Protein AF-A0A7S4ESC5-F1 (afdb_monomer)

pLDDT: mean 85.17, std 18.53, range [31.53, 98.0]

Foldseek 3Di:
DDDDDDDDDDDDPPPDPPPDPPPAWAWAKKWKAAQVQDTQDIDGDDHPDDDDDDPVVVSNVVSVVQVVVQVVCCVPPPDPPDGDAWDDDPFWIWGWDADPNGIIMIIIIGPPDDRCPVVVVCLVPPQCCVQAVPDPPHDPNHHDPRVSSVVVNVVSSRVD

Radius of gyration: 22.42 Å; Cα contacts (8 Å, |Δi|>4): 175; chains: 1; bounding box: 85×50×44 Å

Structure (mmCIF, N/CA/C/O backbone):
data_AF-A0A7S4ESC5-F1
#
_entry.id   AF-A0A7S4ESC5-F1
#
loop_
_atom_site.group_PDB
_atom_site.id
_atom_site.type_symbol
_atom_site.label_atom_id
_atom_site.label_alt_id
_atom_site.label_comp_id
_atom_site.label_asym_id
_atom_site.label_entity_id
_atom_site.label_seq_id
_atom_site.pdbx_PDB_ins_code
_atom_site.Cartn_x
_atom_site.Cartn_y
_atom_site.Cartn_z
_atom_site.occupancy
_atom_site.B_iso_or_equiv
_atom_site.auth_seq_id
_atom_site.auth_comp_id
_atom_site.auth_asym_id
_atom_site.auth_atom_id
_atom_site.pdbx_PDB_model_num
ATOM 1 N N . MET A 1 1 ? 69.994 -36.549 1.769 1.00 38.31 1 MET A N 1
ATOM 2 C CA . MET A 1 1 ? 70.521 -35.301 1.171 1.00 38.31 1 MET A CA 1
ATOM 3 C C . MET A 1 1 ? 69.963 -35.280 -0.247 1.00 38.31 1 MET A C 1
ATOM 5 O O . MET A 1 1 ? 70.338 -36.152 -1.003 1.00 38.31 1 MET A O 1
ATOM 9 N N . TYR A 1 2 ? 68.948 -34.516 -0.634 1.00 31.53 2 TYR A N 1
ATOM 10 C CA . TYR A 1 2 ? 68.550 -33.161 -0.270 1.00 31.53 2 TYR A CA 1
ATOM 11 C C . TYR A 1 2 ? 67.014 -33.063 -0.267 1.00 31.53 2 TYR A C 1
ATOM 13 O O . TYR A 1 2 ? 66.358 -33.602 -1.153 1.00 31.53 2 TYR A O 1
ATOM 21 N N . VAL A 1 3 ? 66.470 -32.364 0.724 1.00 41.62 3 VAL A N 1
ATOM 22 C CA . VAL A 1 3 ? 65.100 -31.833 0.735 1.00 41.62 3 VAL A CA 1
ATOM 23 C C . VAL A 1 3 ? 65.202 -30.361 0.324 1.00 41.62 3 VAL A C 1
ATOM 25 O O . VAL A 1 3 ? 66.134 -29.694 0.775 1.00 41.62 3 VAL A O 1
ATOM 28 N N . PRO A 1 4 ? 64.277 -29.848 -0.496 1.00 45.62 4 PRO A N 1
ATOM 29 C CA . PRO A 1 4 ? 63.745 -28.499 -0.265 1.00 45.62 4 PRO A CA 1
ATOM 30 C C . PRO A 1 4 ? 62.206 -28.519 -0.392 1.00 45.62 4 PRO A C 1
ATOM 32 O O . PRO A 1 4 ? 61.665 -29.002 -1.378 1.00 45.62 4 PRO A O 1
ATOM 35 N N . SER A 1 5 ? 61.439 -28.283 0.678 1.00 37.09 5 SER A N 1
ATOM 36 C CA . SER A 1 5 ? 61.107 -27.002 1.340 1.00 37.09 5 SER A CA 1
ATOM 37 C C . SER A 1 5 ? 59.935 -26.242 0.688 1.00 37.09 5 SER A C 1
ATOM 39 O O . SER A 1 5 ? 60.109 -25.543 -0.300 1.00 37.09 5 SER A O 1
ATOM 41 N N . CYS A 1 6 ? 58.769 -26.435 1.315 1.00 35.69 6 CYS A N 1
ATOM 42 C CA . CYS A 1 6 ? 57.547 -25.632 1.480 1.00 35.69 6 CYS A CA 1
ATOM 43 C C . CYS A 1 6 ? 57.318 -24.280 0.761 1.00 35.69 6 CYS A C 1
ATOM 45 O O . CYS A 1 6 ? 58.231 -23.481 0.592 1.00 35.69 6 CYS A O 1
ATOM 47 N N . LEU A 1 7 ? 56.002 -23.991 0.650 1.00 34.53 7 LEU A N 1
ATOM 48 C CA . LEU A 1 7 ? 55.280 -22.716 0.423 1.00 34.53 7 LEU A CA 1
ATOM 49 C C . LEU A 1 7 ? 55.048 -22.366 -1.064 1.00 34.53 7 LEU A C 1
ATOM 51 O O . LEU A 1 7 ? 55.986 -22.345 -1.839 1.00 34.53 7 LEU A O 1
ATOM 55 N N . SER A 1 8 ? 53.855 -22.017 -1.556 1.00 33.94 8 SER A N 1
ATOM 56 C CA . SER A 1 8 ? 52.542 -21.765 -0.950 1.00 33.94 8 SER A CA 1
ATOM 57 C C . SER A 1 8 ? 51.513 -21.469 -2.069 1.00 33.94 8 SER A C 1
ATOM 59 O O . SER A 1 8 ? 51.908 -21.191 -3.197 1.00 33.94 8 SER A O 1
ATOM 61 N N . TYR A 1 9 ? 50.229 -21.412 -1.692 1.00 35.06 9 TYR A N 1
ATOM 62 C CA . TYR A 1 9 ? 49.085 -20.794 -2.389 1.00 35.06 9 TYR A CA 1
ATOM 63 C C . TYR A 1 9 ? 48.506 -21.579 -3.581 1.00 35.06 9 TYR A C 1
ATOM 65 O O . TYR A 1 9 ? 49.120 -21.727 -4.624 1.00 35.06 9 TYR A O 1
ATOM 73 N N . ALA A 1 10 ? 47.367 -22.248 -3.398 1.00 36.09 10 ALA A N 1
ATOM 74 C CA . ALA A 1 10 ? 46.004 -21.694 -3.333 1.00 36.09 10 ALA A CA 1
ATOM 75 C C . ALA A 1 10 ? 45.337 -21.699 -4.713 1.00 36.09 10 ALA A C 1
ATOM 77 O O . ALA A 1 10 ? 45.830 -21.117 -5.669 1.00 36.09 10 ALA A O 1
ATOM 78 N N . GLY A 1 11 ? 44.183 -22.354 -4.782 1.00 38.12 11 GLY A N 1
ATOM 79 C CA . GLY A 1 11 ? 43.361 -22.404 -5.986 1.00 38.12 11 GLY A CA 1
ATOM 80 C C . GLY A 1 11 ? 42.474 -23.633 -6.021 1.00 38.12 11 GLY A C 1
ATOM 81 O O . GLY A 1 11 ? 42.359 -24.278 -7.055 1.00 38.12 11 GLY A O 1
ATOM 82 N N . CYS A 1 12 ? 41.883 -23.981 -4.873 1.00 37.22 12 CYS A N 1
ATOM 83 C CA . CYS A 1 12 ? 40.694 -24.817 -4.839 1.00 37.22 12 CYS A CA 1
ATOM 84 C C . CYS A 1 12 ? 39.710 -24.172 -5.821 1.00 37.22 12 CYS A C 1
ATOM 86 O O . CYS A 1 12 ? 39.364 -23.002 -5.639 1.00 37.22 12 CYS A O 1
ATOM 88 N N . LEU A 1 13 ? 39.359 -24.886 -6.891 1.00 43.91 13 LEU A N 1
ATOM 89 C CA . LEU A 1 13 ? 38.320 -24.490 -7.830 1.00 43.91 13 LEU A CA 1
ATOM 90 C C . LEU A 1 13 ? 37.012 -24.440 -7.038 1.00 43.91 13 LEU A C 1
ATOM 92 O O . LEU A 1 13 ? 36.276 -25.417 -6.942 1.00 43.91 13 LEU A O 1
ATOM 96 N N . LEU A 1 14 ? 36.779 -23.299 -6.392 1.00 44.12 14 LEU A N 1
ATOM 97 C CA . LEU A 1 14 ? 35.482 -22.900 -5.893 1.00 44.12 14 LEU A CA 1
ATOM 98 C C . LEU A 1 14 ? 34.638 -22.671 -7.140 1.00 44.12 14 LEU A C 1
ATOM 100 O O . LEU A 1 14 ? 34.622 -21.583 -7.715 1.00 44.12 14 LEU A O 1
ATOM 104 N N . GLU A 1 15 ? 33.970 -23.738 -7.568 1.00 49.84 15 GLU A N 1
ATOM 105 C CA . GLU A 1 15 ? 32.674 -23.641 -8.226 1.00 49.84 15 GLU A CA 1
ATOM 106 C C . GLU A 1 15 ? 31.920 -22.460 -7.590 1.00 49.84 15 GLU A C 1
ATOM 108 O O . GLU A 1 15 ? 31.772 -22.415 -6.360 1.00 49.84 15 GLU A O 1
ATOM 113 N N . PRO A 1 16 ? 31.527 -21.439 -8.364 1.00 40.91 16 PRO A N 1
ATOM 114 C CA . PRO A 1 16 ? 30.975 -20.246 -7.768 1.00 40.91 16 PRO A CA 1
ATOM 115 C C . PRO A 1 16 ? 29.641 -20.596 -7.094 1.00 40.91 16 PRO A C 1
ATOM 117 O O . PRO A 1 16 ? 28.717 -21.123 -7.711 1.00 40.91 16 PRO A O 1
ATOM 120 N N . ILE A 1 17 ? 29.556 -20.283 -5.800 1.00 49.78 17 ILE A N 1
ATOM 121 C CA . ILE A 1 17 ? 28.489 -20.662 -4.853 1.00 49.78 17 ILE A CA 1
ATOM 122 C C . ILE A 1 17 ? 27.104 -20.083 -5.246 1.00 49.78 17 ILE A C 1
ATOM 124 O O . ILE A 1 17 ? 26.099 -20.351 -4.597 1.00 49.78 17 ILE A O 1
ATOM 128 N N . TRP A 1 18 ? 26.989 -19.326 -6.344 1.00 52.88 18 TRP A N 1
ATOM 129 C CA . TRP A 1 18 ? 25.735 -18.683 -6.753 1.00 52.88 18 TRP A CA 1
ATOM 130 C C . TRP A 1 18 ? 24.698 -19.618 -7.395 1.00 52.88 18 TRP A C 1
ATOM 132 O O . TRP A 1 18 ? 23.578 -19.182 -7.648 1.00 52.88 18 TRP A O 1
ATOM 142 N N . ARG A 1 19 ? 24.983 -20.910 -7.613 1.00 41.56 19 ARG A N 1
ATOM 143 C CA . ARG A 1 19 ? 23.950 -21.879 -8.035 1.00 41.56 19 ARG A CA 1
ATOM 144 C C . ARG A 1 19 ? 23.205 -22.510 -6.858 1.00 41.56 19 ARG A C 1
ATOM 146 O O . ARG A 1 19 ? 23.119 -23.726 -6.737 1.00 41.56 19 ARG A O 1
ATOM 153 N N . ALA A 1 20 ? 22.583 -21.662 -6.049 1.00 43.78 20 ALA A N 1
ATOM 154 C CA . ALA A 1 20 ? 21.340 -22.011 -5.381 1.00 43.78 20 ALA A CA 1
ATOM 155 C C . ALA A 1 20 ? 20.270 -21.066 -5.934 1.00 43.78 20 ALA A C 1
ATOM 157 O O . ALA A 1 20 ? 20.275 -19.875 -5.636 1.00 43.78 20 ALA A O 1
ATOM 158 N N . THR A 1 21 ? 19.380 -21.583 -6.783 1.00 48.50 21 THR A N 1
ATOM 159 C CA . THR A 1 21 ? 18.130 -20.922 -7.179 1.00 48.50 21 THR A CA 1
ATOM 160 C C . THR A 1 21 ? 17.302 -20.652 -5.931 1.00 48.50 21 THR A C 1
ATOM 162 O O . THR A 1 21 ? 16.451 -21.447 -5.542 1.00 48.50 21 THR A O 1
ATOM 165 N N . ARG A 1 22 ? 17.575 -19.528 -5.278 1.00 49.94 22 ARG A N 1
ATOM 166 C CA . ARG A 1 22 ? 16.670 -18.920 -4.323 1.00 49.94 22 ARG A CA 1
ATOM 167 C C . ARG A 1 22 ? 15.854 -17.931 -5.139 1.00 49.94 22 ARG A C 1
ATOM 169 O O . ARG A 1 22 ? 16.240 -16.783 -5.301 1.00 49.94 22 ARG A O 1
ATOM 176 N N . SER A 1 23 ? 14.768 -18.413 -5.734 1.00 57.78 23 SER A N 1
ATOM 177 C CA . SER A 1 23 ? 13.714 -17.562 -6.287 1.00 57.78 23 SER A CA 1
ATOM 178 C C . SER A 1 23 ? 12.970 -16.903 -5.124 1.00 57.78 23 SER A C 1
ATOM 180 O O . SER A 1 23 ? 11.816 -17.230 -4.880 1.00 57.78 23 SER A O 1
ATOM 182 N N . MET A 1 24 ? 13.677 -16.085 -4.342 1.00 73.12 24 MET A N 1
ATOM 183 C CA . MET A 1 24 ? 13.079 -15.218 -3.337 1.00 73.12 24 MET A CA 1
ATOM 184 C C . MET A 1 24 ? 13.075 -13.820 -3.887 1.00 73.12 24 MET A C 1
ATOM 186 O O . MET A 1 24 ? 14.088 -13.352 -4.404 1.00 73.12 24 MET A O 1
ATOM 190 N N . VAL A 1 25 ? 11.916 -13.193 -3.773 1.00 85.00 25 VAL A N 1
ATOM 191 C CA . VAL A 1 25 ? 11.732 -11.833 -4.235 1.00 85.00 25 VAL A CA 1
ATOM 192 C C . VAL A 1 25 ? 12.485 -10.892 -3.310 1.00 85.00 25 VAL A C 1
ATOM 194 O O . VAL A 1 25 ? 12.250 -10.875 -2.103 1.00 85.00 25 VAL A O 1
ATOM 197 N N . GLU A 1 26 ? 13.347 -10.046 -3.866 1.00 91.00 26 GLU A N 1
ATOM 198 C CA . GLU A 1 26 ? 13.918 -8.963 -3.069 1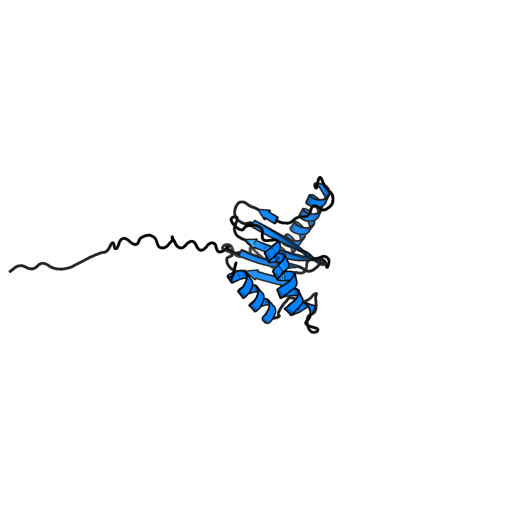.00 91.00 26 GLU A CA 1
ATOM 199 C C . GLU A 1 26 ? 12.864 -7.885 -2.789 1.00 91.00 26 GLU A C 1
ATOM 201 O O . GLU A 1 26 ? 12.322 -7.245 -3.700 1.00 91.00 26 GLU A O 1
ATOM 206 N N . ILE A 1 27 ? 12.590 -7.667 -1.503 1.00 93.81 27 ILE A N 1
ATOM 207 C CA . ILE A 1 27 ? 11.710 -6.610 -1.008 1.00 93.81 27 ILE A CA 1
ATOM 208 C C . ILE A 1 27 ? 12.571 -5.454 -0.507 1.00 93.81 27 ILE A C 1
ATOM 210 O O . ILE A 1 27 ? 13.473 -5.626 0.312 1.00 93.81 27 ILE A O 1
ATOM 214 N N . TYR A 1 28 ? 12.275 -4.251 -0.984 1.00 94.44 28 TYR A N 1
ATOM 215 C CA . TYR A 1 28 ? 13.020 -3.051 -0.620 1.00 94.44 28 TYR A CA 1
ATOM 216 C C . TYR A 1 28 ? 12.345 -2.311 0.531 1.00 94.44 28 TYR A C 1
ATOM 218 O O . TYR A 1 28 ? 12.946 -2.127 1.591 1.00 94.44 28 TYR A O 1
ATOM 226 N N . THR A 1 29 ? 11.088 -1.905 0.338 1.00 95.38 29 THR A N 1
ATOM 227 C CA . THR A 1 29 ? 10.322 -1.150 1.336 1.00 95.38 29 THR A CA 1
ATOM 228 C C . THR A 1 29 ? 8.839 -1.493 1.292 1.00 95.38 29 THR A C 1
ATOM 230 O O . THR A 1 29 ? 8.292 -1.856 0.247 1.00 95.38 29 THR A O 1
ATOM 233 N N . MET A 1 30 ? 8.170 -1.317 2.430 1.00 96.06 30 MET A N 1
ATOM 234 C CA . MET A 1 30 ? 6.718 -1.378 2.540 1.00 96.06 30 MET A CA 1
ATOM 235 C C . MET A 1 30 ? 6.185 -0.127 3.231 1.00 96.06 30 MET A C 1
ATOM 237 O O . MET A 1 30 ? 6.687 0.281 4.277 1.00 96.06 30 MET A O 1
ATOM 241 N N . HIS A 1 31 ? 5.136 0.453 2.652 1.00 97.25 31 HIS A N 1
ATOM 242 C CA . HIS A 1 31 ? 4.425 1.596 3.208 1.00 97.25 31 HIS A CA 1
ATOM 243 C C . HIS A 1 31 ? 2.932 1.288 3.309 1.00 97.25 31 HIS A C 1
ATOM 245 O O . HIS A 1 31 ? 2.333 0.729 2.384 1.00 97.25 31 HIS A O 1
ATOM 251 N N . ILE A 1 32 ? 2.314 1.700 4.413 1.00 97.69 32 ILE A N 1
ATOM 252 C CA . ILE A 1 32 ? 0.863 1.652 4.594 1.00 97.69 32 ILE A CA 1
ATOM 253 C C . ILE A 1 32 ? 0.379 3.062 4.894 1.00 97.69 32 ILE A C 1
ATOM 255 O O . ILE A 1 32 ? 0.802 3.667 5.875 1.00 97.69 32 ILE A O 1
ATOM 259 N N . PHE A 1 33 ? -0.527 3.580 4.073 1.00 97.31 33 PHE A N 1
ATOM 260 C CA . PHE A 1 33 ? -1.119 4.901 4.256 1.00 97.31 33 PHE A CA 1
ATOM 261 C C . PHE A 1 33 ? -2.594 4.799 4.613 1.00 97.31 33 PHE A C 1
ATOM 263 O O . PHE A 1 33 ? -3.319 3.958 4.076 1.00 97.31 33 PHE A O 1
ATOM 270 N N . ASN A 1 34 ? -3.065 5.711 5.461 1.00 95.75 34 ASN A N 1
ATOM 271 C CA . ASN A 1 34 ? -4.496 5.896 5.665 1.00 95.75 34 ASN A CA 1
ATOM 272 C C . ASN A 1 34 ? -5.132 6.681 4.499 1.00 95.75 34 ASN A C 1
ATOM 274 O O . ASN A 1 34 ? -4.471 7.162 3.568 1.00 95.75 34 ASN A O 1
ATOM 278 N N . ARG A 1 35 ? -6.452 6.875 4.581 1.00 94.69 35 ARG A N 1
ATOM 279 C CA . ARG A 1 35 ? -7.206 7.648 3.587 1.00 94.69 35 ARG A CA 1
ATOM 280 C C . ARG A 1 35 ? -6.737 9.106 3.484 1.00 94.69 35 ARG A C 1
ATOM 282 O O . ARG A 1 35 ? -6.795 9.659 2.386 1.00 94.69 35 ARG A O 1
ATOM 289 N N . LYS A 1 36 ? -6.286 9.697 4.598 1.00 93.81 36 LYS A N 1
ATOM 290 C CA . LYS A 1 36 ? -5.843 11.099 4.725 1.00 93.81 36 LYS A CA 1
ATOM 291 C C . LYS A 1 36 ? -4.420 11.338 4.193 1.00 93.81 36 LYS A C 1
ATOM 293 O O . LYS A 1 36 ? -4.036 12.488 4.025 1.00 93.81 36 LYS A O 1
ATOM 298 N N . GLY A 1 37 ? -3.659 10.277 3.925 1.00 93.12 37 GLY A N 1
ATOM 299 C CA . GLY A 1 37 ? -2.265 10.348 3.482 1.00 93.12 37 GLY A CA 1
ATOM 300 C C . GLY A 1 37 ? -1.222 10.346 4.589 1.00 93.12 37 GLY A C 1
ATOM 301 O O . GLY A 1 37 ? -0.041 10.547 4.317 1.00 93.12 37 GLY A O 1
ATOM 302 N N . THR A 1 38 ? -1.628 10.059 5.823 1.00 94.75 38 THR A N 1
ATOM 303 C CA . THR A 1 38 ? -0.708 9.736 6.912 1.00 94.75 38 THR A CA 1
ATOM 304 C C . THR A 1 38 ? -0.107 8.355 6.671 1.00 94.75 38 THR A C 1
ATOM 306 O O . THR A 1 38 ? -0.837 7.397 6.407 1.00 94.75 38 THR A O 1
ATOM 309 N N . CYS A 1 39 ? 1.217 8.248 6.779 1.00 96.31 39 CYS A N 1
ATOM 310 C CA . CYS A 1 39 ? 1.909 6.964 6.801 1.00 96.31 39 CYS A CA 1
ATOM 311 C C . CYS A 1 39 ? 1.670 6.295 8.162 1.00 96.31 39 CYS A C 1
ATOM 313 O O . CYS A 1 39 ? 2.101 6.813 9.190 1.00 96.31 39 CYS A O 1
ATOM 315 N N . LEU A 1 40 ? 0.937 5.183 8.161 1.00 96.38 40 LEU A N 1
ATOM 316 C CA . LEU A 1 40 ? 0.650 4.370 9.342 1.00 96.38 40 LEU A CA 1
ATOM 317 C C . LEU A 1 40 ? 1.788 3.393 9.643 1.00 96.38 40 LEU A C 1
ATOM 319 O O . LEU A 1 40 ? 2.027 3.074 10.801 1.00 96.38 40 LEU A O 1
ATOM 323 N N . TYR A 1 41 ? 2.475 2.901 8.613 1.00 97.06 41 TYR A N 1
ATOM 324 C CA . TYR A 1 41 ? 3.572 1.949 8.759 1.00 97.06 41 TYR A CA 1
ATOM 325 C C . TYR A 1 41 ? 4.602 2.148 7.652 1.00 97.06 41 TYR A C 1
ATOM 327 O O . TYR A 1 41 ? 4.231 2.306 6.487 1.00 97.06 41 TYR A O 1
ATOM 335 N N . TYR A 1 42 ? 5.877 2.107 8.033 1.00 95.69 42 TYR A N 1
ATOM 336 C CA . TYR A 1 42 ? 7.029 2.122 7.141 1.00 95.69 42 TYR A CA 1
ATOM 337 C C . TYR A 1 42 ? 8.031 1.080 7.620 1.00 95.69 42 TYR A C 1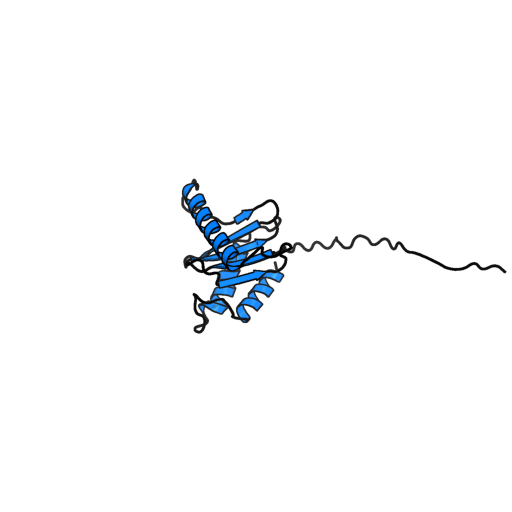
ATOM 339 O O . TYR A 1 42 ? 8.406 1.090 8.792 1.00 95.69 42 TYR A O 1
ATOM 347 N N . GLN A 1 43 ? 8.468 0.219 6.708 1.00 94.38 43 GLN A N 1
ATOM 348 C CA . GLN A 1 43 ? 9.547 -0.725 6.955 1.00 94.38 43 GLN A CA 1
ATOM 349 C C . GLN A 1 43 ? 10.471 -0.794 5.749 1.00 94.38 43 GLN A C 1
ATOM 351 O O . GLN A 1 43 ? 10.037 -0.776 4.595 1.00 94.38 43 GLN A O 1
ATOM 356 N N . GLU A 1 44 ? 11.755 -0.886 6.061 1.00 92.69 44 GLU A N 1
ATOM 357 C CA . GLU A 1 44 ? 12.861 -0.992 5.127 1.00 92.69 44 GLU A CA 1
ATOM 358 C C . GLU A 1 44 ? 13.571 -2.326 5.367 1.00 92.69 44 GLU A C 1
ATOM 360 O O . GLU A 1 44 ? 13.789 -2.707 6.520 1.00 92.69 44 GLU A O 1
ATOM 365 N N . TRP A 1 45 ? 13.897 -3.032 4.285 1.00 90.88 45 TRP A N 1
ATOM 366 C CA . TRP A 1 45 ? 14.708 -4.252 4.323 1.00 90.88 45 TRP A CA 1
ATOM 367 C C . TRP A 1 45 ? 16.006 -4.021 3.554 1.00 90.88 45 TRP A C 1
ATOM 369 O O . TRP A 1 45 ? 17.043 -3.771 4.160 1.00 90.88 45 TRP A O 1
ATOM 379 N N . ASN A 1 46 ? 15.933 -4.014 2.220 1.00 83.62 46 ASN A N 1
ATOM 380 C CA . ASN A 1 46 ? 17.095 -3.873 1.342 1.00 83.62 46 ASN A CA 1
ATOM 381 C C . ASN A 1 46 ? 17.048 -2.565 0.548 1.00 83.62 46 ASN A C 1
ATOM 383 O O . ASN A 1 46 ? 16.895 -2.568 -0.670 1.00 83.62 46 ASN A O 1
ATOM 387 N N . ARG A 1 47 ? 17.179 -1.414 1.208 1.00 82.50 47 ARG A N 1
ATOM 388 C CA . ARG A 1 47 ? 17.257 -0.125 0.505 1.00 82.50 47 ARG A CA 1
ATOM 389 C C . ARG A 1 47 ? 18.727 0.301 0.361 1.00 82.50 47 ARG A C 1
ATOM 391 O O . ARG A 1 47 ? 19.320 0.790 1.317 1.00 82.50 47 ARG A O 1
ATOM 398 N N . PRO A 1 48 ? 19.337 0.168 -0.832 1.00 79.75 48 PRO A N 1
ATOM 399 C CA . PRO A 1 48 ? 20.764 0.452 -1.009 1.00 79.75 48 PRO A CA 1
ATOM 400 C C . PRO A 1 48 ? 21.098 1.947 -0.921 1.00 79.75 48 PRO A C 1
ATOM 402 O O . PRO A 1 48 ? 22.244 2.317 -0.681 1.00 79.75 48 PRO A O 1
ATOM 405 N N . LEU A 1 49 ? 20.108 2.817 -1.147 1.00 83.00 49 LEU A N 1
ATOM 406 C CA . LEU A 1 49 ? 20.276 4.265 -1.116 1.00 83.00 49 LEU A CA 1
ATOM 407 C C . LEU A 1 49 ? 19.483 4.862 0.050 1.00 83.00 49 LEU A C 1
ATOM 409 O O . LEU A 1 49 ? 18.251 4.760 0.040 1.00 83.00 49 LEU A O 1
ATOM 413 N N . PRO A 1 50 ? 20.145 5.534 1.009 1.00 76.38 50 PRO A N 1
ATOM 414 C CA . PRO A 1 50 ? 19.464 6.079 2.174 1.00 76.38 50 PRO A CA 1
ATOM 415 C C . PRO A 1 50 ? 18.436 7.139 1.771 1.00 76.38 50 PRO A C 1
ATOM 417 O O . PRO A 1 50 ? 18.546 7.776 0.714 1.00 76.38 50 PRO A O 1
ATOM 420 N N . VAL A 1 51 ? 17.443 7.343 2.639 1.00 79.69 51 VAL A N 1
ATOM 421 C CA . VAL A 1 51 ? 16.484 8.451 2.534 1.00 79.69 51 VAL A CA 1
ATOM 422 C C . VAL A 1 51 ? 17.256 9.758 2.361 1.00 79.69 51 VAL A C 1
ATOM 424 O O . VAL A 1 51 ? 18.109 10.114 3.174 1.00 79.69 51 VAL A O 1
ATOM 427 N N . ARG A 1 52 ? 16.966 10.484 1.279 1.00 74.62 52 ARG A N 1
ATOM 428 C CA . ARG A 1 52 ? 17.545 11.807 1.041 1.00 74.62 52 ARG A CA 1
ATOM 429 C C . ARG A 1 52 ? 16.619 12.855 1.650 1.00 74.62 52 ARG A C 1
ATOM 431 O O . ARG A 1 52 ? 15.644 13.250 1.020 1.00 74.62 52 ARG A O 1
ATOM 438 N N . GLY A 1 53 ? 16.939 13.307 2.859 1.00 81.44 53 GLY A N 1
ATOM 439 C CA . GLY A 1 53 ? 16.177 14.338 3.568 1.00 81.44 53 GLY A CA 1
ATOM 440 C C . GLY A 1 53 ? 15.208 13.768 4.604 1.00 81.44 53 GLY A C 1
ATOM 441 O O . GLY A 1 53 ? 15.524 12.797 5.284 1.00 81.44 53 GLY A O 1
ATOM 442 N N . ASP A 1 54 ? 14.051 14.412 4.755 1.00 89.81 54 ASP A N 1
ATOM 443 C CA . ASP A 1 54 ? 13.044 14.062 5.760 1.00 89.81 54 ASP A CA 1
ATOM 444 C C . ASP A 1 54 ? 12.088 12.971 5.250 1.00 89.81 54 ASP A C 1
ATOM 446 O O . ASP A 1 54 ? 11.412 13.131 4.228 1.00 89.81 54 ASP A O 1
ATOM 450 N N . LEU A 1 55 ? 11.982 11.878 6.008 1.00 90.31 55 LEU A N 1
ATOM 451 C CA . LEU A 1 55 ? 11.103 10.748 5.715 1.00 90.31 55 LEU A CA 1
ATOM 452 C C . LEU A 1 55 ? 9.629 11.172 5.595 1.00 90.31 55 LEU A C 1
ATOM 454 O O . LEU A 1 55 ? 8.885 10.630 4.776 1.00 90.31 55 LEU A O 1
ATOM 458 N N . LEU A 1 56 ? 9.188 12.178 6.358 1.00 92.06 56 LEU A N 1
ATOM 459 C CA . LEU A 1 56 ? 7.821 12.690 6.253 1.00 92.06 56 LEU A CA 1
ATOM 460 C C . LEU A 1 56 ? 7.551 13.337 4.885 1.00 92.06 56 LEU A C 1
ATOM 462 O O . LEU A 1 56 ? 6.442 13.220 4.356 1.00 92.06 56 LEU A O 1
ATOM 466 N N . GLN A 1 57 ? 8.542 14.014 4.302 1.00 92.56 57 GLN A N 1
ATOM 467 C CA . GLN A 1 57 ? 8.416 14.591 2.963 1.00 92.56 57 GLN A CA 1
ATOM 468 C C . GLN A 1 57 ? 8.380 13.500 1.892 1.00 92.56 57 GLN A C 1
ATOM 470 O O . GLN A 1 57 ? 7.546 13.577 0.989 1.00 92.56 57 GLN A O 1
ATOM 475 N N . GLU A 1 58 ? 9.203 12.455 2.027 1.00 92.38 58 GLU A N 1
ATOM 476 C CA . GLU A 1 58 ? 9.179 11.290 1.130 1.00 92.38 58 GLU A CA 1
ATOM 477 C C . GLU A 1 58 ? 7.806 10.597 1.152 1.00 92.38 58 GLU A C 1
ATOM 479 O O . GLU A 1 58 ? 7.220 10.327 0.102 1.00 92.38 58 GLU A O 1
ATOM 484 N N . HIS A 1 59 ? 7.225 10.408 2.340 1.00 95.00 59 HIS A N 1
ATOM 485 C CA . HIS A 1 59 ? 5.877 9.861 2.498 1.00 95.00 59 HIS A CA 1
ATOM 486 C C . HIS A 1 59 ? 4.797 10.717 1.824 1.00 95.00 59 HIS A C 1
ATOM 488 O O . HIS A 1 59 ? 3.932 10.183 1.125 1.00 95.00 59 HIS A O 1
ATOM 494 N N . LYS A 1 60 ? 4.849 12.045 1.988 1.00 94.94 60 LYS A N 1
ATOM 495 C CA . LYS A 1 60 ? 3.914 12.969 1.322 1.00 94.94 60 LYS A CA 1
ATOM 496 C C . LYS A 1 60 ? 4.059 12.923 -0.197 1.00 94.94 60 LYS A C 1
ATOM 498 O O . LYS A 1 60 ? 3.050 12.914 -0.903 1.00 94.94 60 LYS A O 1
ATOM 503 N N . LEU A 1 61 ? 5.295 12.866 -0.692 1.00 95.00 61 LEU A N 1
ATOM 504 C CA . LEU A 1 61 ? 5.587 12.751 -2.116 1.00 95.00 61 LEU A CA 1
ATOM 505 C C . LEU A 1 61 ? 5.016 11.450 -2.688 1.00 95.00 61 LEU A C 1
ATOM 507 O O . LEU A 1 61 ? 4.302 11.485 -3.689 1.00 95.00 61 LEU A O 1
ATOM 511 N N . MET A 1 62 ? 5.266 10.318 -2.024 1.00 94.94 62 MET A N 1
ATOM 512 C CA . MET A 1 62 ? 4.748 9.014 -2.436 1.00 94.94 62 MET A CA 1
ATOM 513 C C . MET A 1 62 ? 3.218 9.004 -2.467 1.00 94.94 62 MET A C 1
ATOM 515 O O . MET A 1 62 ? 2.616 8.561 -3.446 1.00 94.94 62 MET A O 1
ATOM 519 N N . PHE A 1 63 ? 2.575 9.551 -1.435 1.00 95.94 63 PHE A N 1
ATOM 520 C CA . PHE A 1 63 ? 1.122 9.647 -1.394 1.00 95.94 63 PHE A CA 1
ATOM 521 C C . PHE A 1 63 ? 0.559 10.510 -2.535 1.00 95.94 63 PHE A C 1
ATOM 523 O O . PHE A 1 63 ? -0.367 10.090 -3.233 1.00 95.94 63 PHE A O 1
ATOM 530 N N . GLY A 1 64 ? 1.135 11.696 -2.761 1.00 96.19 64 GLY A N 1
ATOM 531 C CA . GLY A 1 64 ? 0.728 12.603 -3.838 1.00 96.19 64 GLY A CA 1
ATOM 532 C C . GLY A 1 64 ? 0.926 12.002 -5.233 1.00 96.19 64 GLY A C 1
ATOM 533 O O . GLY A 1 64 ? 0.067 12.161 -6.107 1.00 96.19 64 GLY A O 1
ATOM 534 N N . PHE A 1 65 ? 2.012 11.250 -5.423 1.00 95.44 65 PHE A N 1
ATOM 535 C CA . PHE A 1 65 ? 2.277 10.498 -6.647 1.00 95.44 65 PHE A CA 1
ATOM 536 C C . PHE A 1 65 ? 1.195 9.443 -6.902 1.00 95.44 65 PHE A C 1
ATOM 538 O O . PHE A 1 65 ? 0.574 9.450 -7.964 1.00 95.44 65 PHE A O 1
ATOM 545 N N . LEU A 1 66 ? 0.904 8.587 -5.918 1.00 95.19 66 LEU A N 1
ATOM 546 C CA . LEU A 1 66 ? -0.104 7.527 -6.047 1.00 95.19 66 LEU A CA 1
ATOM 547 C C . LEU A 1 66 ? -1.503 8.092 -6.295 1.00 95.19 66 LEU A C 1
ATOM 549 O O . LEU A 1 66 ? -2.255 7.567 -7.119 1.00 95.19 66 LEU A O 1
ATOM 553 N N . PHE A 1 67 ? -1.843 9.187 -5.616 1.00 93.75 67 PHE A N 1
ATOM 554 C CA . PHE A 1 67 ? -3.103 9.889 -5.820 1.00 93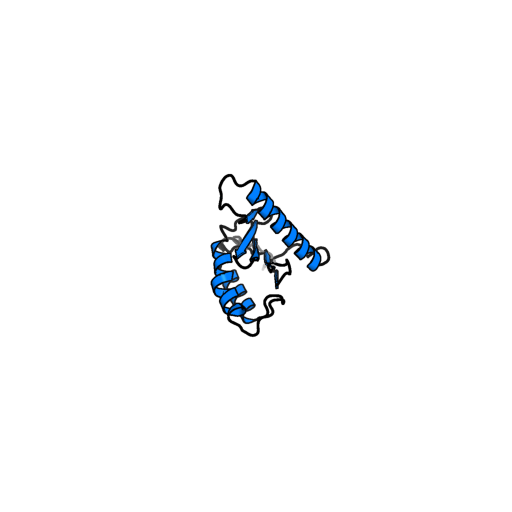.75 67 PHE A CA 1
ATOM 555 C C . PHE A 1 67 ? -3.240 10.395 -7.262 1.00 93.75 67 PHE A C 1
ATOM 557 O O . PHE A 1 67 ? -4.242 10.119 -7.927 1.00 93.75 67 PHE A O 1
ATOM 564 N N . SER A 1 68 ? -2.210 11.073 -7.770 1.00 95.62 68 SER A N 1
ATOM 565 C CA . SER A 1 68 ? -2.187 11.593 -9.141 1.00 95.62 68 SER A CA 1
ATOM 566 C C . SER A 1 68 ? -2.241 10.466 -10.173 1.00 95.62 68 SER A C 1
ATOM 568 O O . SER A 1 68 ? -3.012 10.530 -11.132 1.00 95.62 68 SER A O 1
ATOM 570 N N . LEU A 1 69 ? -1.483 9.390 -9.949 1.00 94.50 69 LEU A N 1
ATOM 571 C CA . LEU A 1 69 ? -1.425 8.243 -10.849 1.00 94.50 69 LEU A CA 1
ATOM 572 C C . LEU A 1 69 ? -2.771 7.517 -10.931 1.00 94.50 69 LEU A C 1
ATOM 574 O O . LEU A 1 69 ? -3.218 7.171 -12.023 1.00 94.50 69 LEU A O 1
ATOM 578 N N . LYS A 1 70 ? -3.478 7.362 -9.807 1.00 92.25 70 LYS A N 1
ATOM 579 C CA . LYS A 1 70 ? -4.843 6.817 -9.803 1.00 92.25 70 LYS A CA 1
ATOM 580 C C . LYS A 1 70 ? -5.812 7.653 -10.629 1.00 92.25 70 LYS A C 1
ATOM 582 O O . LYS A 1 70 ? -6.603 7.091 -11.386 1.00 92.25 70 LYS A O 1
ATOM 587 N N . GLN A 1 71 ? -5.763 8.977 -10.493 1.00 92.50 71 GLN A N 1
ATOM 588 C CA . GLN A 1 71 ? -6.612 9.865 -11.288 1.00 92.50 71 GLN A CA 1
ATOM 589 C C . GLN A 1 71 ? -6.287 9.770 -12.778 1.00 92.50 71 GLN A C 1
ATOM 591 O O . GLN A 1 71 ? -7.202 9.714 -13.600 1.00 92.50 71 GLN A O 1
ATOM 596 N N . LEU A 1 72 ? -4.999 9.714 -13.121 1.00 93.69 72 LEU A N 1
ATOM 597 C CA . LEU A 1 72 ? -4.544 9.552 -14.496 1.00 93.69 72 LEU A CA 1
ATOM 598 C C . LEU A 1 72 ? -5.055 8.237 -15.094 1.00 93.69 72 LEU A C 1
ATOM 600 O O . LEU A 1 72 ? -5.708 8.259 -16.133 1.00 93.69 72 LEU A O 1
ATOM 604 N N . VAL A 1 73 ? -4.838 7.109 -14.413 1.00 93.56 73 VAL A N 1
ATOM 605 C CA . VAL A 1 73 ? -5.309 5.789 -14.864 1.00 93.56 73 VAL A CA 1
ATOM 606 C C . VAL A 1 73 ? -6.828 5.776 -15.024 1.00 93.56 73 VAL A C 1
ATOM 608 O O . VAL A 1 73 ? -7.330 5.278 -16.026 1.00 93.56 73 VAL A O 1
ATOM 611 N N . SER A 1 74 ? -7.571 6.385 -14.097 1.00 91.06 74 SER A N 1
ATOM 612 C CA . SER A 1 74 ? -9.031 6.475 -14.200 1.00 91.06 74 SER A CA 1
ATOM 613 C C . SER A 1 74 ? -9.502 7.278 -15.415 1.00 91.06 74 SER A C 1
ATOM 615 O O . SER A 1 74 ? -10.551 6.954 -15.966 1.00 91.06 74 SER A O 1
ATOM 617 N N . LYS A 1 75 ? -8.775 8.329 -15.815 1.00 92.12 75 LYS A N 1
ATOM 618 C CA . LYS A 1 75 ? -9.110 9.154 -16.987 1.00 92.12 75 LYS A CA 1
ATOM 619 C C . LYS A 1 75 ? -8.701 8.493 -18.304 1.00 92.12 75 LYS A C 1
ATOM 621 O O . LYS A 1 75 ? -9.389 8.664 -19.301 1.00 92.12 75 LYS A O 1
ATOM 626 N N . MET A 1 76 ? -7.595 7.753 -18.296 1.00 92.25 76 MET A N 1
ATOM 627 C CA . MET A 1 76 ? -7.027 7.109 -19.485 1.00 92.25 76 MET A CA 1
ATOM 628 C C . MET A 1 76 ? -7.580 5.700 -19.738 1.00 92.25 76 MET A C 1
ATOM 630 O O . MET A 1 76 ? -7.352 5.138 -20.807 1.00 92.25 76 MET A O 1
ATOM 634 N N . SER A 1 77 ? -8.270 5.097 -18.764 1.00 91.62 77 SER A N 1
ATOM 635 C CA . SER A 1 77 ? -8.761 3.726 -18.887 1.00 91.62 77 SER A CA 1
ATOM 636 C C . SER A 1 77 ? -9.811 3.610 -20.003 1.00 91.62 77 SER A C 1
ATOM 638 O O . SER A 1 77 ? -10.854 4.262 -19.925 1.00 91.62 77 SER A O 1
ATOM 640 N N . PRO A 1 78 ? -9.618 2.722 -20.998 1.00 90.00 78 PRO A N 1
ATOM 641 C CA . PRO A 1 78 ? -10.581 2.524 -22.083 1.00 90.00 78 PRO A CA 1
ATOM 642 C C . PRO A 1 78 ? -11.853 1.792 -21.625 1.00 90.00 78 PRO A C 1
ATOM 644 O O . PRO A 1 78 ? -12.840 1.739 -22.354 1.00 90.00 78 PRO A O 1
ATOM 647 N N . LYS A 1 79 ? -11.836 1.187 -20.428 1.00 89.56 79 LYS A N 1
ATOM 648 C CA . LYS A 1 79 ? -12.956 0.441 -19.842 1.00 89.56 79 LYS A CA 1
ATOM 649 C C . LYS A 1 79 ? -13.236 0.913 -18.419 1.00 89.56 79 LYS A C 1
ATOM 651 O O . LYS A 1 79 ? -12.319 1.259 -17.669 1.00 89.56 79 LYS A O 1
ATOM 656 N N . LYS A 1 80 ? -14.508 0.867 -18.019 1.00 79.62 80 LYS A N 1
ATOM 657 C CA . LYS A 1 80 ? -14.899 1.058 -16.616 1.00 79.62 80 LYS A CA 1
ATOM 658 C C . LYS A 1 80 ? -14.373 -0.115 -15.779 1.00 79.62 80 LYS A C 1
ATOM 660 O O . LYS A 1 80 ? -14.397 -1.253 -16.237 1.00 79.62 80 LYS A O 1
ATOM 665 N N . GLY A 1 81 ? -13.894 0.172 -14.568 1.00 73.19 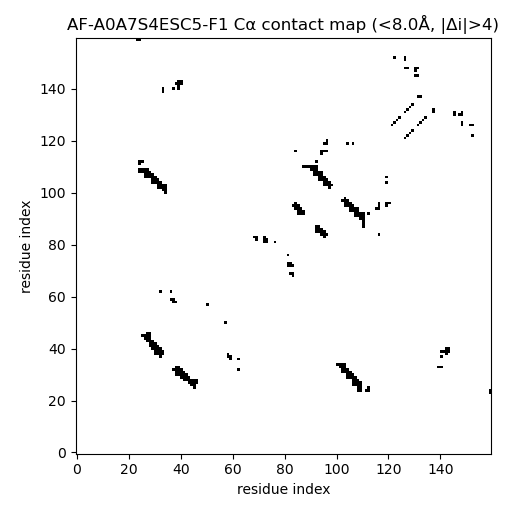81 GLY A N 1
ATOM 666 C CA . GLY A 1 81 ? -13.388 -0.839 -13.629 1.00 73.19 81 GLY A CA 1
ATOM 667 C C . GLY A 1 81 ? -11.882 -1.127 -13.705 1.00 73.19 81 GLY A C 1
ATOM 668 O O . GLY A 1 81 ? -11.397 -1.956 -12.943 1.00 73.19 81 GLY A O 1
ATOM 669 N N . GLY A 1 82 ? -11.132 -0.443 -14.578 1.00 71.56 82 GLY A N 1
ATOM 670 C CA . GLY A 1 82 ? -9.666 -0.455 -14.542 1.00 71.56 82 GLY A CA 1
ATOM 671 C C . GLY A 1 82 ? -9.122 0.320 -13.335 1.00 71.56 82 GLY A C 1
ATOM 672 O O . GLY A 1 82 ? -9.695 1.333 -12.934 1.00 71.56 82 GLY A O 1
ATOM 673 N N . GLY A 1 83 ? -8.018 -0.151 -12.752 1.00 84.94 83 GLY A N 1
ATOM 674 C CA . GLY A 1 83 ? -7.368 0.475 -11.600 1.00 84.94 83 GLY A CA 1
ATOM 675 C C . GLY A 1 83 ? -5.848 0.453 -11.712 1.00 84.94 83 GLY A C 1
ATOM 676 O O . GLY A 1 83 ? -5.276 -0.290 -12.508 1.00 84.94 83 GLY A O 1
ATOM 677 N N . PHE A 1 84 ? -5.191 1.287 -10.908 1.00 92.06 84 PHE A N 1
ATOM 678 C CA . PHE A 1 84 ? -3.743 1.236 -10.750 1.00 92.06 84 PHE A CA 1
ATOM 679 C C . PHE A 1 84 ? -3.367 0.034 -9.870 1.00 92.06 84 PHE A C 1
ATOM 681 O O . PHE A 1 84 ? -3.936 -0.119 -8.790 1.00 92.06 84 PHE A O 1
ATOM 688 N N . TYR A 1 85 ? -2.435 -0.804 -10.332 1.00 93.06 85 TYR A N 1
ATOM 689 C CA . TYR A 1 85 ? -1.985 -2.007 -9.612 1.00 93.06 85 TYR A CA 1
ATOM 690 C C . TYR A 1 85 ? -0.483 -2.021 -9.351 1.00 93.06 85 TYR A C 1
ATOM 692 O O . TYR A 1 85 ? -0.047 -2.448 -8.289 1.00 93.06 85 TYR A O 1
ATOM 700 N N . ALA A 1 86 ? 0.315 -1.585 -10.321 1.00 95.12 86 ALA A N 1
ATOM 701 C CA . ALA A 1 86 ? 1.756 -1.492 -10.180 1.00 95.12 86 ALA A CA 1
ATOM 702 C C . ALA A 1 86 ? 2.333 -0.541 -11.231 1.00 95.12 86 ALA A C 1
ATOM 704 O O . ALA A 1 86 ? 1.735 -0.339 -12.291 1.00 95.12 86 ALA A O 1
ATOM 705 N N . CYS A 1 87 ? 3.515 -0.001 -10.956 1.00 94.50 87 CYS A N 1
ATOM 706 C CA . CYS A 1 87 ? 4.369 0.629 -11.957 1.00 94.50 87 CYS A CA 1
ATOM 707 C C . CYS A 1 87 ? 5.808 0.150 -11.780 1.00 94.50 87 CYS A C 1
ATOM 709 O O . CYS A 1 87 ? 6.297 0.045 -10.656 1.00 94.50 87 CYS A O 1
ATOM 711 N N . SER A 1 88 ? 6.490 -0.110 -12.891 1.00 95.00 88 SER A N 1
ATOM 712 C CA . SER A 1 88 ? 7.892 -0.521 -12.891 1.00 95.00 88 SER A CA 1
ATOM 713 C C . SER A 1 88 ? 8.777 0.610 -13.391 1.00 95.00 88 SER A C 1
ATOM 715 O O . SER A 1 88 ? 8.402 1.359 -14.293 1.00 95.00 88 SER A O 1
ATOM 717 N N . THR A 1 89 ? 9.960 0.712 -12.803 1.00 93.38 89 THR A N 1
ATOM 718 C CA . THR A 1 89 ? 11.059 1.557 -13.276 1.00 93.38 89 THR A CA 1
ATOM 719 C C . THR A 1 89 ? 12.145 0.675 -13.898 1.00 93.38 89 THR A C 1
ATOM 721 O O . THR A 1 89 ? 11.931 -0.514 -14.113 1.00 93.38 89 THR A O 1
ATOM 724 N N . SER A 1 90 ? 13.322 1.233 -14.185 1.00 93.94 90 SER A N 1
ATOM 725 C CA . SER A 1 90 ? 14.498 0.451 -14.586 1.00 93.94 90 SER A CA 1
ATOM 726 C C . SER A 1 90 ? 15.200 -0.261 -13.424 1.00 93.94 90 SER A C 1
ATOM 728 O O . SER A 1 90 ? 16.105 -1.047 -13.680 1.00 93.94 90 SER A O 1
ATOM 730 N N . ALA A 1 91 ? 14.812 0.006 -12.171 1.00 91.75 91 ALA A N 1
ATOM 731 C CA . ALA A 1 91 ? 15.497 -0.524 -10.988 1.00 91.75 91 ALA A CA 1
ATOM 732 C C . ALA A 1 91 ? 14.579 -1.310 -10.043 1.00 91.75 91 ALA A C 1
ATOM 734 O O . ALA A 1 91 ? 15.008 -2.285 -9.440 1.00 91.75 91 ALA A O 1
ATOM 735 N N . PHE A 1 92 ? 13.319 -0.903 -9.908 1.00 93.94 92 PHE A N 1
ATOM 736 C CA . PHE A 1 92 ? 12.376 -1.533 -8.986 1.00 93.94 92 PHE A CA 1
ATOM 737 C C . PHE A 1 92 ? 10.948 -1.490 -9.517 1.00 93.94 92 PHE A C 1
ATOM 739 O O . PHE A 1 92 ? 10.596 -0.668 -10.376 1.00 93.94 92 PHE A O 1
ATOM 746 N N . LYS A 1 93 ? 10.110 -2.356 -8.956 1.00 95.75 93 LYS A N 1
ATOM 747 C CA . LYS A 1 93 ? 8.671 -2.396 -9.181 1.00 95.75 93 LYS A CA 1
ATOM 748 C C . LYS A 1 93 ? 7.945 -1.912 -7.933 1.00 95.75 93 LYS A C 1
ATOM 750 O O . LYS A 1 93 ? 8.183 -2.396 -6.832 1.00 95.75 93 LYS A O 1
ATOM 755 N N . LEU A 1 94 ? 7.045 -0.953 -8.114 1.00 96.50 94 LEU A N 1
ATOM 756 C CA . LEU A 1 94 ? 6.136 -0.481 -7.079 1.00 96.50 94 LEU A CA 1
ATOM 757 C C . LEU A 1 94 ? 4.803 -1.198 -7.253 1.00 96.50 94 LEU A C 1
ATOM 759 O O . LEU A 1 94 ? 4.114 -0.996 -8.252 1.00 96.50 94 LEU A O 1
ATOM 763 N N . ASN A 1 95 ? 4.440 -2.016 -6.274 1.00 97.06 95 ASN A N 1
ATOM 764 C CA . ASN A 1 95 ? 3.180 -2.743 -6.217 1.00 97.06 95 ASN A CA 1
ATOM 765 C C . ASN A 1 95 ? 2.202 -2.006 -5.304 1.00 97.06 95 ASN A C 1
ATOM 767 O O . ASN A 1 95 ? 2.593 -1.470 -4.266 1.00 97.06 95 ASN A O 1
ATOM 771 N N . TYR A 1 96 ? 0.931 -1.973 -5.693 1.00 97.12 96 TYR A N 1
ATOM 772 C CA . TYR A 1 96 ? -0.070 -1.121 -5.073 1.00 97.12 96 TYR A CA 1
ATOM 773 C C . TYR A 1 96 ? -1.406 -1.831 -4.861 1.00 97.12 96 TYR A C 1
ATOM 775 O O . TYR A 1 96 ? -1.950 -2.477 -5.760 1.00 97.12 96 TYR A O 1
ATOM 783 N N . PHE A 1 97 ? -1.977 -1.629 -3.677 1.00 97.00 97 PHE A N 1
ATOM 784 C CA . PHE A 1 97 ? -3.312 -2.090 -3.326 1.00 97.00 97 PHE A CA 1
ATOM 785 C C . PHE A 1 97 ? -4.021 -1.045 -2.460 1.00 97.00 97 PHE A C 1
ATOM 787 O O . PHE A 1 97 ? -3.467 -0.567 -1.475 1.00 97.00 97 PHE A O 1
ATOM 794 N N . GLU A 1 98 ? -5.258 -0.687 -2.810 1.00 95.62 98 GLU A N 1
ATOM 795 C CA . GLU A 1 98 ? -6.110 0.181 -1.989 1.00 95.62 98 GLU A CA 1
ATOM 796 C C . GLU A 1 98 ? -7.394 -0.551 -1.611 1.00 95.62 98 GLU A C 1
ATOM 798 O O . GLU A 1 98 ? -8.073 -1.125 -2.464 1.00 95.62 98 GLU A O 1
ATOM 803 N N . THR A 1 99 ? -7.734 -0.500 -0.327 1.00 95.31 99 THR A N 1
ATOM 804 C CA . THR A 1 99 ? -8.964 -1.071 0.219 1.00 95.31 99 THR A CA 1
ATOM 805 C C . THR A 1 99 ? -10.153 -0.140 -0.021 1.00 95.31 99 THR A C 1
ATOM 807 O O . THR A 1 99 ? -9.998 1.065 -0.224 1.00 95.31 99 THR A O 1
ATOM 810 N N . ALA A 1 100 ? -11.377 -0.661 0.101 1.00 93.06 100 ALA A N 1
ATOM 811 C CA . ALA A 1 100 ? -12.588 0.166 0.036 1.00 93.06 100 ALA A CA 1
ATOM 812 C C . ALA A 1 100 ? -12.653 1.240 1.145 1.00 93.06 100 ALA A C 1
ATOM 814 O O . ALA A 1 100 ? -13.261 2.290 0.954 1.00 93.06 100 ALA A O 1
ATOM 815 N N . SER A 1 101 ? -11.990 1.010 2.287 1.00 92.56 101 SER A N 1
ATOM 816 C CA . SER A 1 101 ? -11.857 1.993 3.373 1.00 92.56 101 SER A CA 1
ATOM 817 C C . SER A 1 101 ? -10.818 3.090 3.090 1.00 92.56 101 SER A C 1
ATOM 819 O O . SER A 1 101 ? -10.730 4.063 3.841 1.00 92.56 101 SER A O 1
ATOM 821 N N . GLY A 1 102 ? -10.056 2.978 1.997 1.00 93.50 102 GLY A N 1
ATOM 822 C CA . GLY A 1 102 ? -9.038 3.947 1.593 1.00 93.50 102 GLY A CA 1
ATOM 823 C C . GLY A 1 102 ? -7.673 3.742 2.252 1.00 93.50 102 GLY A C 1
ATOM 824 O O . GLY A 1 102 ? -6.855 4.662 2.219 1.00 93.50 102 GLY A O 1
ATOM 825 N N . ILE A 1 103 ? -7.422 2.569 2.846 1.00 95.81 103 ILE A N 1
ATOM 826 C CA . ILE A 1 103 ? -6.082 2.168 3.295 1.00 95.81 103 ILE A CA 1
ATOM 827 C C . ILE A 1 103 ? -5.285 1.717 2.074 1.00 95.81 103 ILE A C 1
ATOM 829 O O . ILE A 1 103 ? -5.790 0.962 1.242 1.00 95.81 103 ILE A O 1
ATOM 833 N N . ARG A 1 104 ? -4.050 2.198 1.949 1.00 96.50 104 ARG A N 1
ATOM 834 C CA . ARG A 1 104 ? -3.194 1.971 0.783 1.00 96.50 104 ARG A CA 1
ATOM 835 C C . ARG A 1 104 ? -1.945 1.231 1.201 1.00 96.50 104 ARG A C 1
ATOM 837 O O . ARG A 1 104 ? -1.203 1.728 2.038 1.00 96.50 104 ARG A O 1
ATOM 844 N N . PHE A 1 105 ? -1.711 0.093 0.577 1.00 98.00 105 PHE A N 1
ATOM 845 C CA . PHE A 1 105 ? -0.522 -0.720 0.739 1.00 98.00 105 PHE A CA 1
ATOM 846 C C . PHE A 1 105 ? 0.371 -0.514 -0.479 1.00 98.00 105 PHE A C 1
ATOM 848 O O . PHE A 1 105 ? -0.089 -0.608 -1.622 1.00 98.00 105 PHE A O 1
ATOM 855 N N . VAL A 1 106 ? 1.637 -0.211 -0.221 1.00 97.75 106 VAL A N 1
ATOM 856 C CA . VAL A 1 106 ? 2.661 0.024 -1.236 1.00 97.75 106 VAL A CA 1
ATOM 857 C C . VAL A 1 106 ? 3.843 -0.869 -0.914 1.00 97.75 106 VAL A C 1
ATOM 859 O O . VAL A 1 106 ? 4.388 -0.780 0.184 1.00 97.75 106 VAL A O 1
ATOM 862 N N . LEU A 1 107 ? 4.230 -1.720 -1.858 1.00 97.00 107 LEU A N 1
ATOM 863 C CA . LEU A 1 107 ? 5.350 -2.642 -1.706 1.00 97.00 107 LEU A CA 1
ATOM 864 C C . LEU A 1 107 ? 6.329 -2.445 -2.858 1.00 97.00 107 LEU A C 1
ATOM 866 O O . LEU A 1 107 ? 5.987 -2.674 -4.022 1.00 97.00 107 LEU A O 1
ATOM 870 N N . CYS A 1 108 ? 7.542 -2.028 -2.525 1.00 95.69 108 CYS A N 1
ATOM 871 C CA . CYS A 1 108 ? 8.639 -1.899 -3.469 1.00 95.69 108 CYS A CA 1
ATOM 872 C C . CYS A 1 108 ? 9.426 -3.207 -3.500 1.00 95.69 108 CYS A C 1
ATOM 874 O O . CYS A 1 108 ? 9.921 -3.659 -2.469 1.00 95.69 108 CYS A O 1
ATOM 876 N N . THR A 1 109 ? 9.548 -3.792 -4.684 1.00 95.25 109 THR A N 1
ATOM 877 C CA . THR A 1 109 ? 10.243 -5.060 -4.922 1.00 95.25 109 THR A CA 1
ATOM 878 C C . THR A 1 109 ? 11.219 -4.923 -6.083 1.00 95.25 109 THR A C 1
ATOM 880 O O . THR A 1 109 ? 11.174 -3.942 -6.836 1.00 95.25 109 THR A O 1
ATOM 883 N N . GLU A 1 110 ? 12.044 -5.940 -6.301 1.00 93.75 110 GLU A N 1
ATOM 884 C CA . GLU A 1 110 ? 12.787 -6.088 -7.552 1.00 93.75 110 GLU A CA 1
ATOM 885 C C . GLU A 1 110 ? 11.866 -6.150 -8.787 1.00 93.75 110 GLU A C 1
ATOM 887 O O . GLU A 1 110 ? 10.648 -6.347 -8.696 1.00 93.75 110 GLU A O 1
ATOM 892 N N . LEU A 1 111 ? 12.456 -5.997 -9.974 1.00 92.88 111 LEU A N 1
ATOM 893 C CA . LEU A 1 111 ? 11.731 -6.050 -11.248 1.00 92.88 111 LEU A CA 1
ATOM 894 C C . LEU A 1 111 ? 11.231 -7.450 -11.609 1.00 92.88 111 LEU A C 1
ATOM 896 O O . LEU A 1 111 ? 10.196 -7.565 -12.267 1.00 92.88 111 LEU A O 1
ATOM 900 N N . GLY A 1 112 ? 11.955 -8.489 -11.180 1.00 89.19 112 GLY A N 1
ATOM 901 C CA . GLY A 1 112 ? 11.588 -9.891 -11.388 1.00 89.19 112 GLY A CA 1
ATOM 902 C C . GLY A 1 112 ? 10.393 -10.339 -10.548 1.00 89.19 112 GLY A C 1
ATOM 903 O O . GLY A 1 112 ? 9.815 -11.392 -10.815 1.00 89.19 112 GLY A O 1
ATOM 904 N N . ALA A 1 113 ? 9.977 -9.520 -9.578 1.00 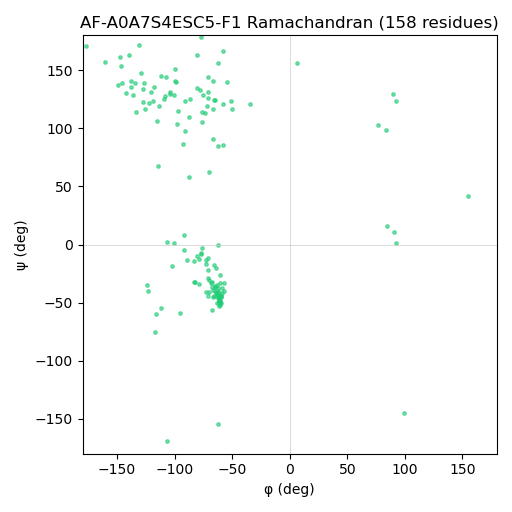86.94 113 ALA A N 1
ATOM 905 C CA . ALA A 1 113 ? 8.803 -9.771 -8.767 1.00 86.94 113 ALA A CA 1
ATOM 906 C C . ALA A 1 113 ? 7.565 -9.908 -9.662 1.00 86.94 113 ALA A C 1
ATOM 908 O O . ALA A 1 113 ? 7.186 -8.987 -10.401 1.00 86.94 113 ALA A O 1
ATOM 909 N N . GLY A 1 114 ? 6.924 -11.074 -9.575 1.00 89.38 114 GLY A N 1
ATOM 910 C CA . GLY A 1 114 ? 5.679 -11.379 -10.266 1.00 89.38 114 GLY A CA 1
ATOM 911 C C . GLY A 1 114 ? 4.516 -10.478 -9.834 1.00 89.38 114 GLY A C 1
ATOM 912 O O . GLY A 1 114 ? 4.670 -9.329 -9.412 1.00 89.38 114 GLY A O 1
ATOM 913 N N . ASP A 1 115 ? 3.296 -10.972 -9.981 1.00 92.00 115 ASP A N 1
ATOM 914 C CA . ASP A 1 115 ? 2.119 -10.229 -9.543 1.00 92.00 115 ASP A CA 1
ATOM 915 C C . ASP A 1 115 ? 1.961 -10.279 -8.015 1.00 92.00 115 ASP A C 1
ATOM 917 O O . ASP A 1 115 ? 1.672 -11.327 -7.447 1.00 92.00 115 ASP A O 1
ATOM 921 N N . MET A 1 116 ? 2.109 -9.128 -7.357 1.00 95.56 116 MET A N 1
ATOM 922 C CA . MET A 1 116 ? 2.020 -9.002 -5.897 1.00 95.56 116 MET A CA 1
ATOM 923 C C . MET A 1 116 ? 0.610 -8.661 -5.395 1.00 95.56 116 MET A C 1
ATOM 925 O O . MET A 1 116 ? 0.424 -8.372 -4.213 1.00 95.56 116 MET A O 1
ATOM 929 N N . ARG A 1 117 ? -0.417 -8.680 -6.256 1.00 94.44 117 ARG A N 1
ATOM 930 C CA . ARG A 1 117 ? -1.792 -8.339 -5.849 1.00 94.44 117 ARG A CA 1
ATOM 931 C C . ARG A 1 117 ? -2.345 -9.276 -4.777 1.00 94.44 117 ARG A C 1
ATOM 933 O O . ARG A 1 117 ? -2.931 -8.792 -3.812 1.00 94.44 117 ARG A O 1
ATOM 940 N N . GLU A 1 118 ? -2.155 -10.585 -4.925 1.00 95.25 118 GLU A N 1
ATOM 941 C CA . GLU A 1 118 ? -2.610 -11.563 -3.924 1.00 95.25 118 GLU A CA 1
ATOM 942 C C . GLU A 1 118 ? -1.825 -11.435 -2.617 1.00 95.25 118 GLU A C 1
ATOM 944 O O . GLU A 1 118 ? -2.414 -11.485 -1.540 1.00 95.25 118 GLU A O 1
ATOM 949 N N . VAL A 1 119 ? -0.524 -11.145 -2.706 1.00 96.69 119 VAL A N 1
ATOM 950 C CA . VAL A 1 119 ? 0.332 -10.886 -1.541 1.00 96.69 119 VAL A CA 1
ATOM 951 C C . VAL A 1 119 ? -0.193 -9.693 -0.741 1.00 96.69 119 VAL A C 1
ATOM 953 O O . VAL A 1 119 ? -0.429 -9.808 0.460 1.00 96.69 119 VAL A O 1
ATOM 956 N N . LEU A 1 120 ? -0.459 -8.565 -1.403 1.00 97.56 120 LEU A N 1
ATOM 957 C CA . LEU A 1 120 ? -0.996 -7.368 -0.752 1.00 97.56 120 LEU A CA 1
ATOM 958 C C . LEU A 1 120 ? -2.409 -7.582 -0.189 1.00 97.56 120 LEU A C 1
ATOM 960 O O . LEU A 1 120 ? -2.725 -7.068 0.886 1.00 97.56 120 LEU A O 1
ATOM 964 N N . ARG A 1 121 ? -3.257 -8.353 -0.884 1.00 96.94 121 ARG A N 1
ATOM 965 C CA . ARG A 1 121 ? -4.589 -8.726 -0.383 1.00 96.94 121 ARG A CA 1
ATOM 966 C C . ARG A 1 121 ? -4.494 -9.568 0.880 1.00 96.94 121 ARG A C 1
ATOM 968 O O . ARG A 1 121 ? -5.203 -9.257 1.831 1.00 96.94 121 ARG A O 1
ATOM 975 N N . HIS A 1 122 ? -3.604 -10.558 0.907 1.00 97.56 122 HIS A N 1
ATOM 976 C CA . HIS A 1 122 ? -3.369 -11.401 2.076 1.00 97.56 122 HIS A CA 1
ATOM 977 C C . HIS A 1 122 ? -2.880 -10.582 3.273 1.00 97.56 122 HIS A C 1
ATOM 979 O O . HIS A 1 122 ? -3.424 -10.708 4.370 1.00 97.56 122 HIS A O 1
ATOM 985 N N . ILE A 1 123 ? -1.919 -9.674 3.059 1.00 97.94 123 ILE A N 1
ATOM 986 C CA . ILE A 1 123 ? -1.437 -8.775 4.118 1.00 97.94 123 ILE A CA 1
ATOM 987 C C . ILE A 1 123 ? -2.594 -7.956 4.697 1.00 97.94 123 ILE A C 1
ATOM 989 O O . ILE A 1 123 ? -2.680 -7.780 5.911 1.00 97.94 123 ILE A O 1
ATOM 993 N N . PHE A 1 124 ? -3.523 -7.491 3.863 1.00 97.81 124 PHE A N 1
ATOM 994 C CA . PHE A 1 124 ? -4.711 -6.807 4.357 1.00 97.81 124 PHE A CA 1
ATOM 995 C C . PHE A 1 124 ? -5.657 -7.744 5.131 1.00 97.81 124 PHE A C 1
ATOM 997 O O . PHE A 1 124 ? -5.983 -7.462 6.284 1.00 97.81 124 PHE A O 1
ATOM 1004 N N . SER A 1 125 ? -6.113 -8.842 4.526 1.00 97.25 125 SER A N 1
ATOM 1005 C CA . SER A 1 125 ? -7.177 -9.678 5.097 1.00 97.25 125 SER A CA 1
ATOM 1006 C C . SER A 1 125 ? -6.735 -10.505 6.298 1.00 97.25 125 SER A C 1
ATOM 1008 O O . SER A 1 125 ? -7.488 -10.622 7.258 1.00 97.25 125 SER A O 1
ATOM 1010 N N . ASN A 1 126 ? -5.537 -11.082 6.250 1.00 97.12 126 ASN A N 1
ATOM 1011 C CA . ASN A 1 126 ? -5.092 -12.094 7.207 1.00 97.12 126 ASN A CA 1
ATOM 1012 C C . ASN A 1 126 ? -4.138 -11.551 8.270 1.00 97.12 126 ASN A C 1
ATOM 1014 O O . ASN A 1 126 ? -3.984 -12.192 9.302 1.00 97.12 126 ASN A O 1
ATOM 1018 N N . ILE A 1 127 ? -3.521 -10.389 8.038 1.00 97.31 127 ILE A N 1
ATOM 1019 C CA . ILE A 1 127 ? -2.547 -9.802 8.969 1.00 97.31 127 ILE A CA 1
ATOM 1020 C C . ILE A 1 127 ? -3.078 -8.475 9.515 1.00 97.31 127 ILE A C 1
ATOM 1022 O O . ILE A 1 127 ? -3.305 -8.330 10.714 1.00 97.31 127 ILE A O 1
ATOM 1026 N N . PHE A 1 128 ? -3.356 -7.500 8.647 1.00 96.81 128 PHE A N 1
ATOM 1027 C CA . PHE A 1 128 ? -3.808 -6.171 9.064 1.00 96.81 128 PHE A CA 1
ATOM 1028 C C . PHE A 1 128 ? -5.159 -6.221 9.791 1.00 96.81 128 PHE A C 1
ATOM 1030 O O . PHE A 1 128 ? -5.307 -5.656 10.876 1.00 96.81 128 PHE A O 1
ATOM 1037 N N . VAL A 1 129 ? -6.161 -6.893 9.217 1.00 95.69 129 VAL A N 1
ATOM 1038 C CA . VAL A 1 129 ? -7.493 -6.981 9.837 1.00 95.69 129 VAL A CA 1
ATOM 1039 C C . VAL A 1 129 ? -7.444 -7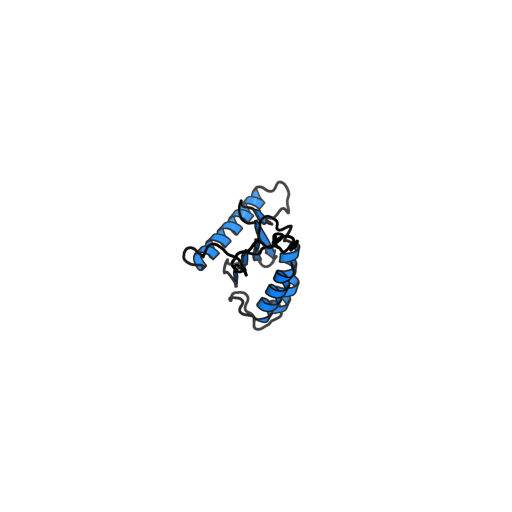.777 11.142 1.00 95.69 129 VAL A C 1
ATOM 1041 O O . VAL A 1 129 ? -7.998 -7.323 12.145 1.00 95.69 129 VAL A O 1
ATOM 1044 N N . GLU A 1 130 ? -6.744 -8.911 11.152 1.00 95.75 130 GLU A N 1
ATOM 1045 C CA . GLU A 1 130 ? -6.641 -9.798 12.315 1.00 95.75 130 GLU A CA 1
ATOM 1046 C C . GLU A 1 130 ? -5.881 -9.158 13.486 1.00 95.75 130 GLU A C 1
ATOM 1048 O O . GLU A 1 130 ? -6.358 -9.203 14.619 1.00 95.75 130 GLU A O 1
ATOM 1053 N N . CYS A 1 131 ? -4.736 -8.513 13.235 1.00 94.69 131 CYS A N 1
ATOM 1054 C CA . CYS A 1 131 ? -3.919 -7.925 14.301 1.00 94.69 131 CYS A CA 1
ATOM 1055 C C . CYS A 1 131 ? -4.393 -6.541 14.756 1.00 94.69 131 CYS A C 1
ATOM 1057 O O . CYS A 1 131 ? -4.194 -6.183 15.919 1.00 94.69 131 CYS A O 1
ATOM 1059 N N . LEU A 1 132 ? -4.956 -5.736 13.848 1.00 94.69 132 LEU A N 1
ATOM 1060 C CA . LEU A 1 132 ? -5.241 -4.322 14.113 1.00 94.69 132 LEU A CA 1
ATOM 1061 C C . LEU A 1 132 ? -6.736 -4.040 14.177 1.00 94.69 132 LEU A C 1
ATOM 1063 O O . LEU A 1 132 ? -7.215 -3.530 15.181 1.00 94.69 132 LEU A O 1
ATOM 1067 N N . THR A 1 133 ? -7.496 -4.397 13.139 1.00 92.12 133 THR A N 1
ATOM 1068 C CA . THR A 1 133 ? -8.924 -4.024 13.066 1.00 92.12 133 THR A CA 1
ATOM 1069 C C . THR A 1 133 ? -9.760 -4.732 14.136 1.00 92.12 133 THR A C 1
ATOM 1071 O O . THR A 1 133 ? -10.717 -4.155 14.645 1.00 92.12 133 THR A O 1
ATOM 1074 N N . LYS A 1 134 ? -9.387 -5.960 14.516 1.00 91.88 134 LYS A N 1
ATOM 1075 C CA . LYS A 1 134 ? -10.020 -6.693 15.625 1.00 91.88 134 LYS A CA 1
ATOM 1076 C C . LYS A 1 134 ? -9.520 -6.276 17.010 1.00 91.88 134 LYS A C 1
ATOM 1078 O O . LYS A 1 134 ? -10.109 -6.687 18.005 1.00 91.88 134 LYS A O 1
ATOM 1083 N N . ASN A 1 135 ? -8.454 -5.481 17.096 1.00 91.38 135 ASN A N 1
ATOM 1084 C CA . ASN A 1 135 ? -7.911 -5.018 18.364 1.00 91.38 135 ASN A CA 1
ATOM 1085 C C . ASN A 1 135 ? -8.614 -3.713 18.794 1.00 91.38 135 ASN A C 1
ATOM 1087 O O . ASN A 1 135 ? -8.352 -2.668 18.199 1.00 91.38 135 ASN A O 1
ATOM 1091 N N . PRO A 1 136 ? -9.454 -3.721 19.849 1.00 91.38 136 PRO A N 1
ATOM 1092 C CA . PRO A 1 136 ? -10.203 -2.535 20.276 1.00 91.38 136 PRO A CA 1
ATOM 1093 C C . PRO A 1 136 ? -9.307 -1.398 20.790 1.00 91.38 136 PRO A C 1
ATOM 1095 O O . PRO A 1 136 ? -9.753 -0.258 20.880 1.00 91.38 136 PRO A O 1
ATOM 1098 N N . MET A 1 137 ? -8.049 -1.695 21.129 1.00 88.62 137 MET A N 1
ATOM 1099 C CA . MET A 1 137 ? -7.078 -0.700 21.588 1.00 88.62 137 MET A CA 1
ATOM 1100 C C . MET A 1 137 ? -6.391 0.032 20.433 1.00 88.62 137 MET A C 1
ATOM 1102 O O . MET A 1 137 ? -5.734 1.048 20.660 1.00 88.62 137 MET A O 1
ATOM 1106 N N . TRP A 1 138 ? -6.502 -0.479 19.203 1.00 89.56 138 TRP A N 1
ATOM 1107 C CA . TRP A 1 138 ? -5.879 0.147 18.048 1.00 89.56 138 TRP A CA 1
ATOM 1108 C C . TRP A 1 138 ? -6.714 1.322 17.537 1.00 89.56 138 TRP A C 1
ATOM 1110 O O . TRP A 1 138 ? -7.928 1.230 17.357 1.00 89.56 138 TRP A O 1
ATOM 1120 N N . LYS A 1 139 ? -6.038 2.437 17.253 1.00 88.94 139 LYS A N 1
ATOM 1121 C CA . LYS A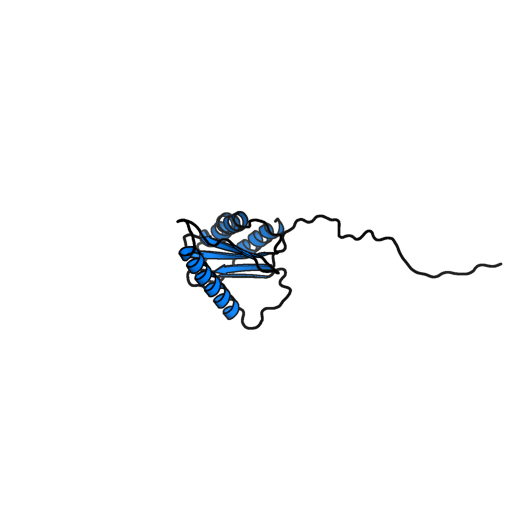 1 139 ? -6.645 3.637 16.681 1.00 88.94 139 LYS A CA 1
ATOM 1122 C C . LYS A 1 139 ? -6.190 3.803 15.238 1.00 88.94 139 LYS A C 1
ATOM 1124 O O . LYS A 1 139 ? -4.999 3.899 14.960 1.00 88.94 139 LYS A O 1
ATOM 1129 N N . ALA A 1 140 ? -7.151 3.903 14.324 1.00 85.12 140 ALA A N 1
ATOM 1130 C CA . ALA A 1 140 ? -6.904 3.840 12.882 1.00 85.12 140 ALA A CA 1
ATOM 1131 C C . ALA A 1 140 ? -6.044 4.978 12.294 1.00 85.12 140 ALA A C 1
ATOM 1133 O O . ALA A 1 140 ? -5.513 4.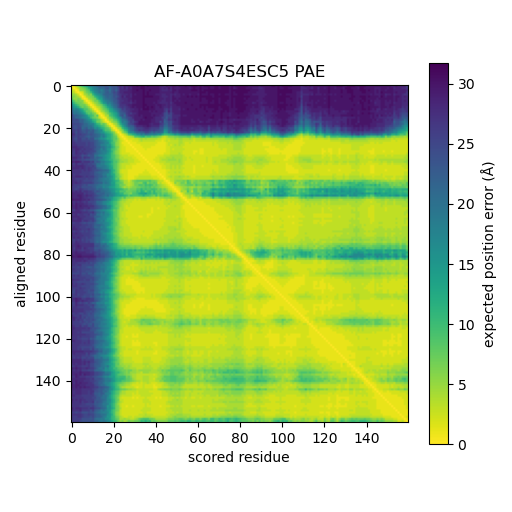836 11.194 1.00 85.12 140 ALA A O 1
ATOM 1134 N N . ASP A 1 141 ? -5.928 6.108 12.993 1.00 87.81 141 ASP A N 1
ATOM 1135 C CA . ASP A 1 141 ? -5.156 7.275 12.548 1.00 87.81 141 ASP A CA 1
ATOM 1136 C C . ASP A 1 141 ? -3.770 7.378 13.213 1.00 87.81 141 ASP A C 1
ATOM 1138 O O . ASP A 1 141 ? -3.033 8.325 12.935 1.00 87.81 141 ASP A O 1
ATOM 1142 N N . GLU A 1 142 ? -3.405 6.425 14.075 1.00 89.75 142 GLU A N 1
ATOM 1143 C CA . GLU A 1 142 ? -2.108 6.397 14.755 1.00 89.75 142 GLU A CA 1
ATOM 1144 C C . GLU A 1 142 ? -1.129 5.425 14.064 1.00 89.75 142 GLU A C 1
ATOM 1146 O O . GLU A 1 142 ? -1.560 4.436 13.458 1.00 89.75 142 GLU A O 1
ATOM 1151 N N . PRO A 1 143 ? 0.194 5.680 14.144 1.00 93.19 143 PRO A N 1
ATOM 1152 C CA . PRO A 1 143 ? 1.201 4.754 13.638 1.00 93.19 143 PRO A CA 1
ATOM 1153 C C . PRO A 1 143 ? 1.044 3.348 14.224 1.00 93.19 143 PRO A C 1
ATOM 1155 O O . PRO A 1 143 ? 0.770 3.165 15.411 1.00 93.19 143 PRO A O 1
ATOM 1158 N N . ILE A 1 144 ? 1.244 2.339 13.384 1.00 94.44 144 ILE A N 1
ATOM 1159 C CA . ILE A 1 144 ? 1.115 0.934 13.753 1.00 94.44 144 ILE A CA 1
ATOM 1160 C C . ILE A 1 144 ? 2.348 0.530 14.558 1.00 94.44 144 ILE A C 1
ATOM 1162 O O . ILE A 1 144 ? 3.428 0.328 14.012 1.00 94.44 144 ILE A O 1
ATOM 1166 N N . SER A 1 145 ? 2.161 0.387 15.868 1.00 90.69 145 SER A N 1
ATOM 1167 C CA . SER A 1 145 ? 3.182 -0.060 16.824 1.00 90.69 145 SER A CA 1
ATOM 1168 C C . SER A 1 145 ? 2.965 -1.495 17.320 1.00 90.69 145 SER A C 1
ATOM 1170 O O . SER A 1 145 ? 3.715 -1.980 18.163 1.00 90.69 145 SER A O 1
ATOM 1172 N N . CYS A 1 146 ? 1.934 -2.186 16.822 1.00 93.44 146 CYS A N 1
ATOM 1173 C CA . CYS A 1 146 ? 1.580 -3.529 17.275 1.00 93.44 146 CYS A CA 1
ATOM 1174 C C . CYS A 1 146 ? 2.681 -4.544 16.900 1.0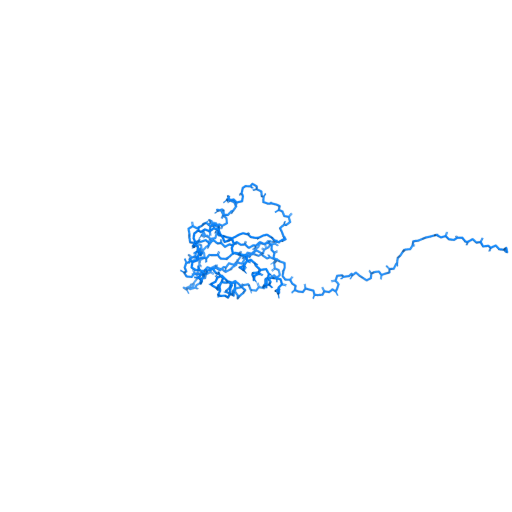0 93.44 146 CYS A C 1
ATOM 1176 O O . CYS A 1 146 ? 2.883 -4.797 15.710 1.00 93.44 146 CYS A O 1
ATOM 1178 N N . PRO A 1 147 ? 3.352 -5.186 17.875 1.00 93.81 147 PRO A N 1
ATOM 1179 C CA . PRO A 1 147 ? 4.451 -6.107 17.585 1.00 93.81 147 PRO A CA 1
ATOM 1180 C C . PRO A 1 147 ? 3.975 -7.384 16.885 1.00 93.81 147 PRO A C 1
ATOM 1182 O O . PRO A 1 147 ? 4.681 -7.907 16.029 1.00 93.81 147 PRO A O 1
ATOM 1185 N N . LEU A 1 148 ? 2.758 -7.854 17.192 1.00 95.19 148 LEU A N 1
ATOM 1186 C CA . LEU A 1 148 ? 2.168 -9.030 16.548 1.00 95.19 148 LEU A CA 1
ATOM 1187 C C . LEU A 1 148 ? 1.997 -8.816 15.038 1.00 95.19 148 LEU A C 1
ATOM 1189 O O . LEU A 1 148 ? 2.310 -9.709 14.256 1.00 95.19 148 LEU A O 1
ATOM 1193 N N . PHE A 1 149 ? 1.555 -7.618 14.638 1.00 96.19 149 PHE A N 1
ATOM 1194 C CA . PHE A 1 149 ? 1.439 -7.247 13.228 1.00 96.19 149 PHE A CA 1
ATOM 1195 C C . PHE A 1 149 ? 2.802 -7.301 12.532 1.00 96.19 149 PHE A C 1
ATOM 1197 O O . PHE A 1 149 ? 2.924 -7.930 11.486 1.00 96.19 149 PHE A O 1
ATOM 1204 N N . VAL A 1 150 ? 3.829 -6.686 13.131 1.00 95.44 150 VAL A N 1
ATOM 1205 C CA . VAL A 1 150 ? 5.184 -6.657 12.557 1.00 95.44 150 VAL A CA 1
ATOM 1206 C C . VAL A 1 150 ? 5.745 -8.071 12.425 1.00 95.44 150 VAL A C 1
ATOM 1208 O O . VAL A 1 150 ? 6.248 -8.430 11.368 1.00 95.44 150 VAL A O 1
ATOM 1211 N N . GLN A 1 151 ? 5.602 -8.899 13.459 1.00 95.75 151 GLN A N 1
ATOM 1212 C CA . GLN A 1 151 ? 6.088 -10.276 13.442 1.00 95.75 151 GLN A CA 1
ATOM 1213 C C . GLN A 1 151 ? 5.408 -11.117 12.353 1.00 95.75 151 GLN A C 1
ATOM 1215 O O . GLN A 1 151 ? 6.087 -11.812 11.601 1.00 95.75 151 GLN A O 1
ATOM 1220 N N . GLN A 1 152 ? 4.075 -11.065 12.256 1.00 96.94 152 GLN A N 1
ATOM 1221 C CA . GLN A 1 152 ? 3.342 -11.821 11.240 1.00 96.94 152 GLN A CA 1
ATOM 1222 C C . GLN A 1 152 ? 3.643 -11.327 9.824 1.00 96.94 152 GLN A C 1
ATOM 1224 O O . GLN A 1 152 ? 3.797 -12.145 8.920 1.00 96.94 152 GLN A O 1
ATOM 1229 N N . LEU A 1 153 ? 3.764 -10.009 9.637 1.00 96.56 153 LEU A N 1
ATOM 1230 C CA . LEU A 1 153 ? 4.131 -9.419 8.355 1.00 96.56 153 LEU A CA 1
ATOM 1231 C C . LEU A 1 153 ? 5.521 -9.879 7.913 1.00 96.56 153 LEU A C 1
ATOM 1233 O O . LEU A 1 153 ? 5.658 -10.362 6.795 1.00 96.56 153 LEU A O 1
ATOM 1237 N N . THR A 1 154 ? 6.528 -9.772 8.782 1.00 94.12 154 THR A N 1
ATOM 1238 C CA . THR A 1 154 ? 7.897 -10.200 8.468 1.00 94.12 154 THR A CA 1
ATOM 1239 C C . THR A 1 154 ? 7.948 -11.689 8.139 1.00 94.12 154 THR A C 1
ATOM 1241 O O . THR A 1 154 ? 8.445 -12.050 7.082 1.00 94.12 154 THR A O 1
ATOM 1244 N N . ASN A 1 155 ? 7.331 -12.547 8.960 1.00 94.69 155 ASN A N 1
ATOM 1245 C CA . ASN A 1 155 ? 7.291 -13.990 8.696 1.00 94.69 155 ASN A CA 1
ATOM 1246 C C . ASN A 1 155 ? 6.635 -14.333 7.351 1.00 94.69 155 ASN A C 1
ATOM 1248 O O . ASN A 1 155 ? 7.042 -15.283 6.688 1.00 94.69 155 ASN A O 1
ATOM 1252 N N . TYR A 1 156 ? 5.594 -13.591 6.967 1.00 95.00 156 TYR A N 1
ATOM 1253 C CA . TYR A 1 156 ? 4.922 -13.791 5.689 1.00 95.00 156 TYR A CA 1
ATOM 1254 C C . TYR A 1 156 ? 5.793 -13.338 4.512 1.00 95.00 156 TYR A C 1
ATOM 1256 O O . TYR A 1 156 ? 5.895 -14.052 3.520 1.00 95.00 156 TYR A O 1
ATOM 1264 N N . LEU A 1 157 ? 6.436 -12.173 4.632 1.00 92.50 157 LEU A N 1
ATOM 1265 C CA . LEU A 1 157 ? 7.296 -11.614 3.590 1.00 92.50 157 LEU A CA 1
ATOM 1266 C C . LEU A 1 157 ? 8.615 -12.381 3.415 1.00 92.50 157 LEU A C 1
ATOM 1268 O O . LEU A 1 157 ? 9.123 -12.444 2.305 1.00 92.50 157 LEU A O 1
ATOM 1272 N N . ASP A 1 158 ? 9.141 -13.008 4.466 1.00 89.75 158 ASP A N 1
ATOM 1273 C CA . ASP A 1 158 ? 10.326 -13.875 4.377 1.00 89.75 158 ASP A CA 1
ATOM 1274 C C . ASP A 1 158 ? 10.027 -15.220 3.683 1.00 89.75 158 ASP A C 1
ATOM 1276 O O . ASP A 1 158 ? 10.943 -15.951 3.298 1.00 89.75 158 ASP A O 1
ATOM 1280 N N . GLY A 1 159 ? 8.742 -15.575 3.567 1.00 86.31 159 GLY A N 1
ATOM 1281 C CA . GLY A 1 159 ? 8.271 -16.821 2.965 1.00 86.31 159 GLY A CA 1
ATOM 1282 C C . GLY A 1 159 ? 7.956 -16.744 1.469 1.00 86.31 159 GLY A C 1
ATOM 1283 O O . GLY A 1 159 ? 7.611 -17.780 0.895 1.00 86.31 159 GLY A O 1
ATOM 1284 N N . ILE A 1 160 ? 8.039 -15.558 0.853 1.00 83.75 160 ILE A N 1
ATOM 1285 C CA . ILE A 1 160 ? 7.743 -15.319 -0.575 1.00 83.75 160 ILE A CA 1
ATOM 1286 C C . ILE A 1 160 ? 9.007 -15.079 -1.405 1.00 83.75 160 ILE A C 1
ATOM 1288 O O . ILE A 1 160 ? 8.944 -15.350 -2.623 1.00 83.75 160 ILE A O 1
#

Solvent-accessible surface area (backbone atoms only — not comparable to full-atom values): 9845 Å² total; per-residue (Å²): 141,82,87,85,83,86,87,81,85,89,76,80,83,70,72,71,83,76,84,60,91,70,86,56,61,55,54,26,37,41,40,32,28,40,67,87,50,51,72,31,39,78,50,76,72,58,62,93,69,74,82,86,74,57,67,70,56,54,48,47,49,52,44,54,49,52,55,50,49,40,55,49,45,59,71,68,43,94,51,91,89,62,77,75,49,67,54,72,62,99,75,37,23,41,35,44,45,71,49,97,85,38,39,34,44,37,40,33,27,37,67,85,50,73,86,54,62,65,58,53,49,45,48,45,64,69,38,45,38,58,56,39,72,69,33,88,87,58,57,90,90,49,66,70,75,59,63,69,41,55,52,54,50,48,60,54,62,77,71,76

Secondary structure (DSSP, 8-state):
----------------TT-----PPPEEEEEEE-TTS-EEEEEESS-SS---S-HHHHHHHHHHHHHHHHHHHHHH-SSTT----EEE-SS-EEEEEE-TT--EEEEEE-TT----HHHHHHIIIIIIIIIIIT-TT--TTS----HHHHHHHHHHHTT-

Sequence (160 aa):
MYVPSCLSYAGCLLEPIWRATRSMVEIYTMHIFNRKGTCLYYQEWNRPLPVRGDLLQEHKLMFGFLFSLKQLVSKMSPKKGGGFYACSTSAFKLNYFETASGIRFVLCTELGAGDMREVLRHIFSNIFVECLTKNPMWKADEPISCPLFVQQLTNYLDGI

Mean predicted aligned error: 9.13 Å

Organism: Chrysotila carterae (NCBI:txid13221)

Nearest PDB structures (foldseek):
  2j3t-assembly1_C  TM=9.598E-01  e=8.054E-14  Mus musculus
  7b70-assembly1_C  TM=9.454E-01  e=8.983E-12  Drosophila melanogaster
  7u05-assembly1_G  TM=8.833E-01  e=2.933E-09  Saccharomyces cerevisiae
  3cue-assembly4_U  TM=8.358E-01  e=9.439E-10  unclassified
  7e2d-assembly1_D  TM=8.697E-01  e=2.514E-08  Saccharomyces cerevisiae S288C

InterPro domains:
  IPR007233 Trafficking protein particle complex subunit [PF04099] (27-158)
  IPR007233 Trafficking protein particle complex subunit [PTHR23249] (26-158)
  IPR007233 Trafficking protein particle complex subunit [SM01399] (27-160)
  IPR011012 Longin-like domain superfamily [SSF64356] (24-159)